Protein AF-A0A818W165-F1 (afdb_monomer_lite)

InterPro domains:
  IPR013783 Immunoglobulin-like fold [G3DSA:2.60.40.10] (2-86)
  IPR014756 Immunoglobulin E-set [SSF81296] (6-72)

Foldseek 3Di:
DDKDKDKDQAQQFDWKWKWKDFPPDPDTDDGHTWDADNVRRMTMDIDDDDFGWMWMKMWTFHQPPDDQDDQDDQDDDDDDPVDDPVVSVVVNVVSRVVSVVSRVVSVVVRVVSRVPTDIDMDTDTDHDPPRPD

Sequence (133 aa):
MAPYTFELFAPYNKKVGLRLKNANARMFGLDIPMELNQEDGYWRATLDLPDGIYHYQYKVVTKSWFEPEPEPAVPEYNNDETKTPEENEQIQKDLQNEHDKQVEEVKERNKKREEELTFTEVWYTFVDPYANI

Structure (mmCIF, N/CA/C/O backbone):
data_AF-A0A818W165-F1
#
_entry.id   AF-A0A818W165-F1
#
loop_
_atom_site.group_PDB
_atom_site.id
_atom_site.type_symbol
_atom_site.label_atom_id
_atom_site.label_alt_id
_atom_site.label_comp_id
_atom_site.label_asym_id
_atom_site.label_entity_id
_atom_site.label_seq_id
_atom_site.pdbx_PDB_ins_code
_atom_site.Cartn_x
_atom_site.Cartn_y
_atom_site.Cartn_z
_atom_site.occupancy
_atom_site.B_iso_or_equiv
_atom_site.auth_seq_id
_atom_site.auth_comp_id
_atom_site.auth_asym_id
_atom_site.auth_atom_id
_atom_site.pdbx_PDB_model_num
ATOM 1 N N . MET A 1 1 ? 17.410 6.945 -31.953 1.00 59.66 1 MET A N 1
ATOM 2 C CA . MET A 1 1 ? 16.933 6.558 -30.613 1.00 59.66 1 MET A CA 1
ATOM 3 C C . MET A 1 1 ? 15.662 5.773 -30.836 1.00 59.66 1 MET A C 1
ATOM 5 O O . MET A 1 1 ? 14.759 6.310 -31.470 1.00 59.66 1 MET A O 1
ATOM 9 N N . ALA A 1 2 ? 15.658 4.495 -30.473 1.00 68.69 2 ALA A N 1
ATOM 10 C CA . ALA A 1 2 ? 14.464 3.666 -30.541 1.00 68.69 2 ALA A CA 1
ATOM 11 C C . ALA A 1 2 ? 13.806 3.648 -29.152 1.00 68.69 2 ALA A C 1
ATOM 13 O O . ALA A 1 2 ? 14.529 3.550 -28.156 1.00 68.69 2 ALA A O 1
ATOM 14 N N . PRO A 1 3 ? 12.473 3.757 -29.065 1.00 81.56 3 PRO A N 1
ATOM 15 C CA . PRO A 1 3 ? 11.786 3.633 -27.792 1.00 81.56 3 PRO A CA 1
ATOM 16 C C . PRO A 1 3 ? 11.823 2.174 -27.326 1.00 81.56 3 PRO A C 1
ATOM 18 O O . PRO A 1 3 ? 11.460 1.263 -28.073 1.00 81.56 3 PRO A O 1
ATOM 21 N N . TYR A 1 4 ? 12.226 1.958 -26.077 1.00 84.12 4 TYR A N 1
ATOM 22 C CA . TYR A 1 4 ? 12.152 0.664 -25.406 1.00 84.12 4 TYR A CA 1
ATOM 23 C C . TYR A 1 4 ? 10.962 0.653 -24.453 1.00 84.12 4 TYR A C 1
ATOM 25 O O . TYR A 1 4 ? 10.840 1.533 -23.598 1.00 84.12 4 TYR A O 1
ATOM 33 N N . THR A 1 5 ? 10.103 -0.357 -24.579 1.00 88.81 5 THR A N 1
ATOM 34 C CA . THR A 1 5 ? 8.973 -0.570 -23.670 1.00 88.81 5 THR A CA 1
ATOM 35 C C . THR A 1 5 ? 9.300 -1.686 -22.688 1.00 88.81 5 THR A C 1
ATOM 37 O O . THR A 1 5 ? 9.613 -2.810 -23.076 1.00 88.81 5 THR A O 1
ATOM 40 N N . PHE A 1 6 ? 9.215 -1.357 -21.404 1.00 87.69 6 PHE A N 1
ATOM 41 C CA . PHE A 1 6 ? 9.347 -2.290 -20.294 1.00 87.69 6 PHE A CA 1
ATOM 42 C C . PHE A 1 6 ? 7.957 -2.680 -19.817 1.00 87.69 6 PHE A C 1
ATOM 44 O O . PHE A 1 6 ? 7.133 -1.800 -19.568 1.00 87.69 6 PHE A O 1
ATOM 51 N N . GLU A 1 7 ? 7.710 -3.980 -19.670 1.00 91.00 7 GLU A N 1
ATOM 52 C CA . GLU A 1 7 ? 6.413 -4.515 -19.263 1.00 91.00 7 GLU A CA 1
ATOM 53 C C . GLU A 1 7 ? 6.557 -5.455 -18.060 1.00 91.00 7 GLU A C 1
ATOM 55 O O . GLU A 1 7 ? 7.471 -6.283 -18.002 1.00 91.00 7 GLU A O 1
ATOM 60 N N . LEU A 1 8 ? 5.636 -5.342 -17.102 1.00 87.56 8 LEU A N 1
ATOM 61 C CA . LEU A 1 8 ? 5.539 -6.235 -15.950 1.00 87.56 8 LEU A CA 1
ATOM 62 C C . LEU A 1 8 ? 4.077 -6.600 -15.687 1.00 87.56 8 LEU A C 1
ATOM 64 O O . LEU A 1 8 ? 3.265 -5.729 -15.377 1.00 87.56 8 LEU A O 1
ATOM 68 N N . PHE A 1 9 ? 3.746 -7.890 -15.739 1.00 86.75 9 PHE A N 1
ATOM 69 C CA . PHE A 1 9 ? 2.433 -8.373 -15.314 1.00 86.75 9 PHE A CA 1
ATOM 70 C C . PHE A 1 9 ? 2.338 -8.346 -13.785 1.00 86.75 9 PHE A C 1
ATOM 72 O O . PHE A 1 9 ? 2.968 -9.150 -13.096 1.00 86.75 9 PHE A O 1
ATOM 79 N N . ALA A 1 10 ? 1.579 -7.390 -13.256 1.00 83.38 10 ALA A N 1
ATOM 80 C CA . ALA A 1 10 ? 1.425 -7.162 -11.819 1.00 83.38 10 ALA A CA 1
ATOM 81 C C . ALA A 1 10 ? 0.038 -6.544 -11.514 1.00 83.38 10 ALA A C 1
ATOM 83 O O . ALA A 1 10 ? -0.054 -5.464 -10.923 1.00 83.38 10 ALA A O 1
ATOM 84 N N . PRO A 1 11 ? -1.064 -7.203 -11.928 1.00 82.06 11 PRO A N 1
ATOM 85 C CA . PRO A 1 11 ? -2.412 -6.614 -11.953 1.00 82.06 11 PRO A CA 1
ATOM 86 C C . PRO A 1 11 ? -2.954 -6.216 -10.576 1.00 82.06 11 PRO A C 1
ATOM 88 O O . PRO A 1 11 ? -3.806 -5.340 -10.469 1.00 82.06 11 PRO A O 1
ATOM 91 N N . TYR A 1 12 ? -2.475 -6.860 -9.512 1.00 80.62 12 TYR A N 1
ATOM 92 C CA . TYR A 1 12 ? -2.979 -6.666 -8.148 1.00 80.62 12 TYR A CA 1
ATOM 93 C C . TYR A 1 12 ? -2.120 -5.700 -7.320 1.00 80.62 12 TYR A C 1
ATOM 95 O O . TYR A 1 12 ? -2.384 -5.469 -6.137 1.00 80.62 12 TYR A O 1
ATOM 103 N N . ASN A 1 13 ? -1.067 -5.147 -7.919 1.00 81.81 13 ASN A N 1
ATOM 104 C CA . ASN A 1 13 ? -0.098 -4.304 -7.235 1.00 81.81 13 ASN A CA 1
ATOM 105 C C . ASN A 1 13 ? -0.561 -2.843 -7.209 1.00 81.81 13 ASN A C 1
ATOM 107 O O . ASN A 1 13 ? -1.303 -2.392 -8.073 1.00 81.81 13 ASN A O 1
ATOM 111 N N . LYS A 1 14 ? -0.149 -2.090 -6.182 1.00 80.38 14 LYS A N 1
ATOM 112 C CA . LYS A 1 14 ? -0.577 -0.692 -6.000 1.00 80.38 14 LYS A CA 1
ATOM 113 C C . LYS A 1 14 ? 0.223 0.262 -6.884 1.00 80.38 14 LYS A C 1
ATOM 115 O O . LYS A 1 14 ? -0.329 1.237 -7.382 1.00 80.38 14 LYS A O 1
ATOM 120 N N . LYS A 1 15 ? 1.533 0.029 -6.999 1.00 83.75 15 LYS A N 1
ATOM 121 C CA . LYS A 1 15 ? 2.465 0.851 -7.782 1.00 83.75 15 LYS A CA 1
ATOM 122 C C . LYS A 1 15 ? 3.598 -0.017 -8.303 1.00 83.75 15 LYS A C 1
ATOM 124 O O . LYS A 1 15 ? 4.063 -0.906 -7.587 1.00 83.75 15 LYS A O 1
ATOM 129 N N . VAL A 1 16 ? 4.085 0.295 -9.494 1.00 85.69 16 VAL A N 1
ATOM 130 C CA . VAL A 1 16 ? 5.336 -0.251 -10.017 1.00 85.69 16 VAL A CA 1
ATOM 131 C C . VAL A 1 16 ? 6.222 0.903 -10.468 1.00 85.69 16 VAL A C 1
ATOM 133 O O . VAL A 1 16 ? 5.759 1.849 -11.100 1.00 85.69 16 VAL A O 1
ATOM 136 N N . GLY A 1 17 ? 7.494 0.839 -10.097 1.00 87.50 17 GLY A N 1
ATOM 137 C CA . GLY A 1 17 ? 8.550 1.682 -10.631 1.00 87.50 17 GLY A CA 1
ATOM 138 C C . GLY A 1 17 ? 9.575 0.851 -11.393 1.00 87.50 17 GLY A C 1
ATOM 139 O O . GLY A 1 17 ? 9.771 -0.328 -11.108 1.00 87.50 17 GLY A O 1
ATOM 140 N N . LEU A 1 18 ? 10.253 1.480 -12.336 1.00 87.75 18 LEU A N 1
ATOM 141 C CA . LEU A 1 18 ? 11.381 0.949 -13.076 1.00 87.75 18 LEU A CA 1
ATOM 142 C C . LEU A 1 18 ? 12.624 1.731 -12.662 1.00 87.75 18 LEU A C 1
ATOM 144 O O . LEU A 1 18 ? 12.677 2.949 -12.806 1.00 87.75 18 LEU A O 1
ATOM 148 N N . ARG A 1 19 ? 13.634 1.034 -12.158 1.00 85.69 19 ARG A N 1
ATOM 149 C CA . ARG A 1 19 ? 14.945 1.610 -11.877 1.00 85.69 19 ARG A CA 1
ATOM 150 C C . ARG A 1 19 ? 15.909 1.155 -12.952 1.00 85.69 19 ARG A C 1
ATOM 152 O O . ARG A 1 19 ? 16.076 -0.045 -13.146 1.00 85.69 19 ARG A O 1
ATOM 159 N N . LEU A 1 20 ? 16.564 2.098 -13.618 1.00 80.31 20 LEU A N 1
ATOM 160 C CA . LEU A 1 20 ? 17.477 1.815 -14.722 1.00 80.31 20 LEU A CA 1
ATOM 161 C C . LEU A 1 20 ? 18.920 2.179 -14.347 1.00 80.31 20 LEU A C 1
ATOM 163 O O . LEU A 1 20 ? 19.189 3.117 -13.596 1.00 80.31 20 LEU A O 1
ATOM 167 N N . LYS A 1 21 ? 19.889 1.439 -14.879 1.00 80.00 21 LYS A N 1
ATOM 168 C CA . LYS A 1 21 ? 21.317 1.727 -14.751 1.00 80.00 21 LYS A CA 1
ATOM 169 C C . LYS A 1 21 ? 22.038 1.345 -16.031 1.00 80.00 21 LYS A C 1
ATOM 171 O O . LYS A 1 21 ? 22.076 0.176 -16.382 1.00 80.00 21 LYS A O 1
ATOM 176 N N . ASN A 1 22 ? 22.684 2.304 -16.684 1.00 75.12 22 ASN A N 1
ATOM 177 C CA . ASN A 1 22 ? 23.649 1.982 -17.735 1.00 75.12 22 ASN A CA 1
ATOM 178 C C . ASN A 1 22 ? 24.838 1.220 -17.112 1.00 75.12 22 ASN A C 1
ATOM 180 O O . ASN A 1 22 ? 25.314 1.600 -16.040 1.00 75.12 22 ASN A O 1
ATOM 184 N N . ALA A 1 23 ? 25.321 0.155 -17.751 1.00 71.62 23 ALA A N 1
ATOM 185 C CA . ALA A 1 23 ? 26.412 -0.683 -17.248 1.00 71.62 23 ALA A CA 1
ATOM 186 C C . ALA A 1 23 ? 27.702 0.111 -16.961 1.00 71.62 23 ALA A C 1
ATOM 188 O O . ALA A 1 23 ? 28.433 -0.219 -16.027 1.00 71.62 23 ALA A O 1
ATOM 189 N N . ASN A 1 24 ? 27.931 1.202 -17.697 1.00 68.44 24 ASN A N 1
ATOM 190 C CA . ASN A 1 24 ? 29.071 2.101 -17.517 1.00 68.44 24 ASN A CA 1
ATOM 191 C C . ASN A 1 24 ? 28.829 3.189 -16.450 1.00 68.44 24 ASN A C 1
ATOM 193 O O . ASN A 1 24 ? 29.748 3.924 -16.090 1.00 68.44 24 ASN A O 1
ATOM 197 N N . ALA A 1 25 ? 27.604 3.316 -15.928 1.00 65.50 25 ALA A N 1
ATOM 198 C CA . ALA A 1 25 ? 27.252 4.304 -14.914 1.00 65.50 25 ALA A CA 1
ATOM 199 C C . ALA A 1 25 ? 27.543 3.798 -13.491 1.00 65.50 25 ALA A C 1
ATOM 201 O O . ALA A 1 25 ? 27.271 2.653 -13.123 1.00 65.50 25 ALA A O 1
ATOM 202 N N . ARG A 1 26 ? 28.063 4.694 -12.641 1.00 56.50 26 ARG A N 1
ATOM 203 C CA . ARG A 1 26 ? 28.470 4.374 -11.260 1.00 56.50 26 ARG A CA 1
ATOM 204 C C . ARG A 1 26 ? 27.296 4.263 -10.273 1.00 56.50 26 ARG A C 1
ATOM 206 O O . ARG A 1 26 ? 27.481 3.717 -9.191 1.00 56.50 26 ARG A O 1
ATOM 213 N N . MET A 1 27 ? 26.099 4.733 -10.637 1.00 54.25 27 MET A N 1
ATOM 214 C CA . MET A 1 27 ? 24.887 4.735 -9.800 1.00 54.25 27 MET A CA 1
ATOM 215 C C . MET A 1 27 ? 23.646 4.328 -10.609 1.00 54.25 27 MET A C 1
ATOM 217 O O . MET A 1 27 ? 23.614 4.525 -11.822 1.00 54.25 27 MET A O 1
ATOM 221 N N . PHE A 1 28 ? 22.634 3.763 -9.937 1.00 60.41 28 PHE A N 1
ATOM 222 C CA . PHE A 1 28 ? 21.298 3.602 -10.521 1.00 60.41 28 PHE A CA 1
ATOM 223 C C . PHE A 1 28 ? 20.663 4.981 -10.706 1.00 60.41 28 PHE A C 1
ATOM 225 O O . PHE A 1 28 ? 20.688 5.803 -9.789 1.00 60.41 28 PHE A O 1
ATOM 232 N N . GLY A 1 29 ? 20.151 5.241 -11.904 1.00 62.78 29 GLY A N 1
ATOM 233 C CA . GLY A 1 29 ? 19.558 6.513 -12.281 1.00 62.78 29 GLY A CA 1
ATOM 234 C C . GLY A 1 29 ? 18.044 6.388 -12.319 1.00 62.78 29 GLY A C 1
ATOM 235 O O . GLY A 1 29 ? 17.523 5.673 -13.163 1.00 62.78 29 GLY A O 1
ATOM 236 N N . LEU A 1 30 ? 17.383 7.135 -11.433 1.00 65.44 30 LEU A N 1
ATOM 237 C CA . LEU A 1 30 ? 15.952 7.455 -11.442 1.00 65.44 30 LEU A CA 1
ATOM 238 C C . LEU A 1 30 ? 14.986 6.266 -11.230 1.00 65.44 30 LEU A C 1
ATOM 240 O O . LEU A 1 30 ? 14.977 5.292 -11.976 1.00 65.44 30 LEU A O 1
ATOM 244 N N . ASP A 1 31 ? 14.128 6.379 -10.212 1.00 78.56 31 ASP A N 1
ATOM 245 C CA . ASP A 1 31 ? 12.941 5.527 -10.074 1.00 78.56 31 ASP A CA 1
ATOM 246 C C . ASP A 1 31 ? 11.849 6.105 -10.995 1.00 78.56 31 ASP A C 1
ATOM 248 O O . ASP A 1 31 ? 11.286 7.165 -10.717 1.00 78.56 31 ASP A O 1
ATOM 252 N N . ILE A 1 32 ? 11.585 5.433 -12.114 1.00 87.75 32 ILE A N 1
ATOM 253 C CA . ILE A 1 32 ? 10.629 5.854 -13.143 1.00 87.75 32 ILE A CA 1
ATOM 254 C C . ILE A 1 32 ? 9.276 5.201 -12.839 1.00 87.75 32 ILE A C 1
ATOM 256 O O . ILE A 1 32 ? 9.205 3.973 -12.806 1.00 87.75 32 ILE A O 1
ATOM 260 N N . PRO A 1 33 ? 8.194 5.958 -12.592 1.00 89.25 33 PRO A N 1
ATOM 261 C CA . PRO A 1 33 ? 6.878 5.362 -12.380 1.00 89.25 33 PRO A CA 1
ATOM 262 C C . PRO A 1 33 ? 6.392 4.666 -13.659 1.00 89.25 33 PRO A C 1
ATOM 264 O O . PRO A 1 33 ? 6.546 5.203 -14.753 1.00 89.25 33 PRO A O 1
ATOM 267 N N . MET A 1 34 ? 5.807 3.477 -13.516 1.00 91.75 34 MET A N 1
ATOM 268 C CA . MET A 1 34 ? 5.154 2.759 -14.614 1.00 91.75 34 MET A CA 1
ATOM 269 C C . MET A 1 34 ? 3.640 2.984 -14.572 1.00 91.75 34 MET A C 1
ATOM 271 O O . MET A 1 34 ? 3.069 3.216 -13.504 1.00 91.75 34 MET A O 1
ATOM 275 N N . GLU A 1 35 ? 2.984 2.862 -15.722 1.00 92.62 35 GLU A N 1
ATOM 276 C CA . GLU A 1 35 ? 1.533 3.004 -15.862 1.00 92.62 35 GLU A CA 1
ATOM 277 C C . GLU A 1 35 ? 0.864 1.630 -15.955 1.00 92.62 35 GLU A C 1
ATOM 279 O O . GLU A 1 35 ? 1.271 0.794 -16.760 1.00 92.62 35 GLU A O 1
ATOM 284 N N . LEU A 1 36 ? -0.158 1.383 -15.131 1.00 90.19 36 LEU A N 1
ATOM 285 C CA . LEU A 1 36 ? -0.960 0.161 -15.199 1.00 90.19 36 LEU A CA 1
ATOM 286 C C . LEU A 1 36 ? -1.989 0.270 -16.324 1.00 90.19 36 LEU A C 1
ATOM 288 O O . LEU A 1 36 ? -2.865 1.135 -16.281 1.00 90.19 36 LEU A O 1
ATOM 292 N N . ASN A 1 37 ? -1.954 -0.671 -17.261 1.00 90.25 37 ASN A N 1
ATOM 293 C CA . ASN A 1 37 ? -3.084 -0.934 -18.135 1.00 90.25 37 ASN A CA 1
ATOM 294 C C . ASN A 1 37 ? -4.079 -1.861 -17.411 1.00 90.25 37 ASN A C 1
ATOM 296 O O . ASN A 1 37 ? -3.760 -2.993 -17.047 1.00 90.25 37 ASN A O 1
ATOM 300 N N . GLN A 1 38 ? -5.291 -1.354 -17.170 1.00 84.81 38 GLN A N 1
ATOM 301 C CA . GLN A 1 38 ? -6.334 -2.074 -16.434 1.00 84.81 38 GLN A CA 1
ATOM 302 C C . GLN A 1 38 ? -6.968 -3.221 -17.233 1.00 84.81 38 GLN A C 1
ATOM 304 O O . GLN A 1 38 ? -7.545 -4.118 -16.624 1.00 84.81 38 GLN A O 1
ATOM 309 N N . GLU A 1 39 ? -6.870 -3.210 -18.565 1.00 87.94 39 GLU A N 1
ATOM 310 C CA . GLU A 1 39 ? -7.500 -4.223 -19.421 1.00 87.94 39 GLU A CA 1
ATOM 311 C C . GLU A 1 39 ? -6.716 -5.540 -19.445 1.00 87.94 39 GLU A C 1
ATOM 313 O O . GLU A 1 39 ? -7.314 -6.614 -19.487 1.00 87.94 39 GLU A O 1
ATOM 318 N N . ASP A 1 40 ? -5.383 -5.470 -19.387 1.00 90.38 40 ASP A N 1
ATOM 319 C CA . ASP A 1 40 ? -4.493 -6.635 -19.478 1.00 90.38 40 ASP A CA 1
ATOM 320 C C . ASP A 1 40 ? -3.664 -6.892 -18.209 1.00 90.38 40 ASP A C 1
ATOM 322 O O . ASP A 1 40 ? -3.043 -7.948 -18.086 1.00 90.38 40 ASP A O 1
ATOM 326 N N . GLY A 1 41 ? -3.661 -5.965 -17.245 1.00 86.50 41 GLY A N 1
ATOM 327 C CA . GLY A 1 41 ? -2.943 -6.119 -15.981 1.00 86.50 41 GLY A CA 1
ATOM 328 C C . GLY A 1 41 ? -1.437 -5.853 -16.055 1.00 86.50 41 GLY A C 1
ATOM 329 O O . GLY A 1 41 ? -0.715 -6.152 -15.094 1.00 86.50 41 GLY A O 1
ATOM 330 N N . TYR A 1 42 ? -0.946 -5.313 -17.173 1.00 91.44 42 TYR A N 1
ATOM 331 C CA . TYR A 1 42 ? 0.467 -5.001 -17.364 1.00 91.44 42 TYR A CA 1
ATOM 332 C C . TYR A 1 42 ? 0.789 -3.566 -16.959 1.00 91.44 42 TYR A C 1
ATOM 334 O O . TYR A 1 42 ? 0.137 -2.608 -17.370 1.00 91.44 42 TYR A O 1
ATOM 342 N N . TRP A 1 43 ? 1.870 -3.416 -16.201 1.00 91.44 43 TRP A N 1
ATOM 343 C CA . TRP A 1 43 ? 2.530 -2.138 -15.981 1.00 91.44 43 TRP A CA 1
ATOM 344 C C . TRP A 1 43 ? 3.503 -1.884 -17.119 1.00 91.44 43 TRP A C 1
ATOM 346 O O . TRP A 1 43 ? 4.312 -2.762 -17.423 1.00 91.44 43 TRP A O 1
ATOM 356 N N . ARG A 1 44 ? 3.452 -0.694 -17.724 1.00 93.31 44 ARG A N 1
ATOM 357 C CA . ARG A 1 44 ? 4.298 -0.313 -18.858 1.00 93.31 44 ARG A CA 1
ATOM 358 C C . ARG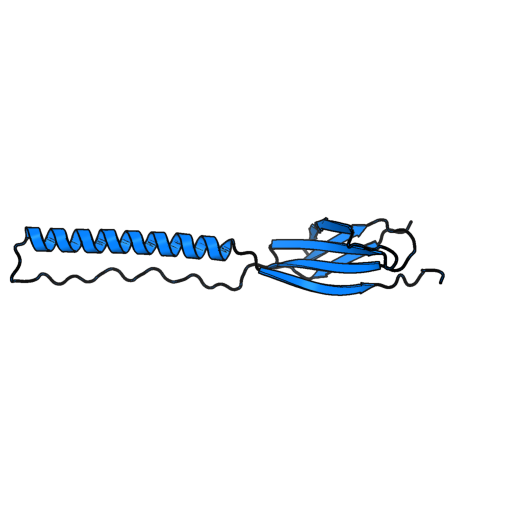 A 1 44 ? 5.038 0.998 -18.612 1.00 93.31 44 ARG A C 1
ATOM 360 O O . ARG A 1 44 ? 4.508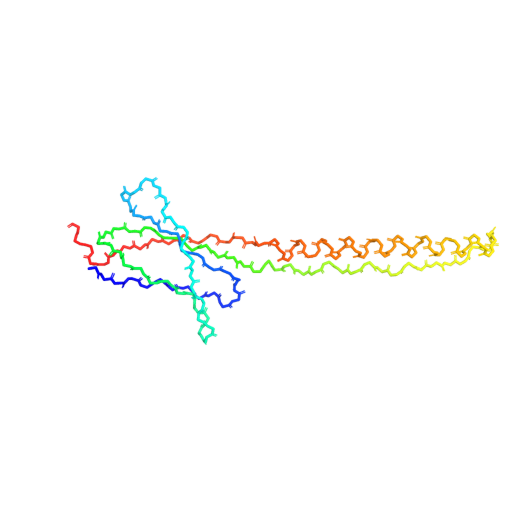 1.915 -17.991 1.00 93.31 44 ARG A O 1
ATOM 367 N N . ALA A 1 45 ? 6.263 1.086 -19.118 1.00 90.81 45 ALA A N 1
ATOM 368 C CA . ALA A 1 45 ? 6.997 2.340 -19.257 1.00 90.81 45 ALA A CA 1
ATOM 369 C C . ALA A 1 45 ? 7.772 2.329 -20.574 1.00 90.81 45 ALA A C 1
ATOM 371 O O . ALA A 1 45 ? 8.486 1.369 -20.863 1.00 90.81 45 ALA A O 1
ATOM 372 N N . THR A 1 46 ? 7.638 3.402 -21.350 1.00 90.19 46 THR A N 1
ATOM 373 C CA . THR A 1 46 ? 8.348 3.579 -22.620 1.00 90.19 46 THR A CA 1
ATOM 374 C C . THR A 1 46 ? 9.406 4.657 -22.453 1.00 90.19 46 THR A C 1
ATOM 376 O O . THR A 1 46 ? 9.102 5.759 -22.000 1.00 90.19 46 THR A O 1
ATOM 379 N N . LEU A 1 47 ? 10.651 4.327 -22.791 1.00 86.25 47 LEU A N 1
ATOM 380 C CA . LEU A 1 47 ? 11.806 5.201 -22.616 1.00 86.25 47 LEU A CA 1
ATOM 381 C C . LEU A 1 47 ? 12.638 5.254 -23.891 1.00 86.25 47 LEU A C 1
ATOM 383 O O . LEU A 1 47 ? 12.955 4.219 -24.476 1.00 86.25 47 LEU A O 1
ATOM 387 N N . ASP A 1 48 ? 13.062 6.456 -24.264 1.00 84.50 48 ASP A N 1
ATOM 388 C CA . ASP A 1 48 ? 14.059 6.656 -25.310 1.00 84.50 48 ASP A CA 1
ATOM 389 C C . ASP A 1 48 ? 15.454 6.479 -24.709 1.00 84.50 48 ASP A C 1
ATOM 391 O O . ASP A 1 48 ? 15.997 7.378 -24.059 1.00 84.50 48 ASP A O 1
ATOM 395 N N . LEU A 1 49 ? 16.029 5.290 -24.894 1.00 79.38 49 LEU A N 1
ATOM 396 C CA . LEU A 1 49 ? 17.370 4.974 -24.411 1.00 79.38 49 LEU A CA 1
ATOM 397 C C . LEU A 1 49 ? 18.386 5.082 -25.557 1.00 79.38 49 LEU A C 1
ATOM 399 O O . LEU A 1 49 ? 18.118 4.613 -26.665 1.00 79.38 49 LEU A O 1
ATOM 403 N N . PRO A 1 50 ? 19.553 5.704 -25.316 1.00 78.44 50 PRO A N 1
ATOM 404 C CA . PRO A 1 50 ? 20.702 5.566 -26.200 1.00 78.44 50 PRO A CA 1
ATOM 405 C C . PRO A 1 50 ? 21.170 4.112 -26.287 1.00 78.44 50 PRO A C 1
ATOM 407 O O . PRO A 1 50 ? 20.958 3.335 -25.359 1.00 78.44 50 PRO A O 1
ATOM 410 N N . ASP A 1 51 ? 21.874 3.780 -27.363 1.00 76.38 51 ASP A N 1
ATOM 411 C CA . ASP A 1 51 ? 22.466 2.458 -27.546 1.00 76.38 51 ASP A CA 1
ATOM 412 C C . ASP A 1 51 ? 23.466 2.160 -26.413 1.00 76.38 51 ASP A C 1
ATOM 414 O O . ASP A 1 51 ? 24.310 2.991 -26.052 1.00 76.38 51 ASP A O 1
ATOM 418 N N . GLY A 1 52 ? 23.371 0.966 -25.831 1.00 77.25 52 GLY A N 1
ATOM 419 C CA . GLY A 1 52 ? 24.248 0.544 -24.744 1.00 77.25 52 GLY A CA 1
ATOM 420 C C . GLY A 1 52 ? 23.688 -0.614 -23.924 1.00 77.25 52 GLY A C 1
ATOM 421 O O . GLY A 1 52 ? 22.607 -1.134 -24.183 1.00 77.25 52 GLY A O 1
ATOM 422 N N . ILE A 1 53 ? 24.436 -1.022 -22.899 1.00 79.56 53 ILE A N 1
ATOM 423 C CA . ILE A 1 53 ? 24.022 -2.090 -21.980 1.00 79.56 53 ILE A CA 1
ATOM 424 C C . ILE A 1 53 ? 23.378 -1.458 -20.746 1.00 79.56 53 ILE A C 1
ATOM 426 O O . ILE A 1 53 ? 23.974 -0.583 -20.111 1.00 79.56 53 ILE A O 1
ATOM 430 N N . TYR A 1 54 ? 22.181 -1.922 -20.379 1.00 79.06 54 TYR A N 1
ATOM 431 C CA . TYR A 1 54 ? 21.409 -1.378 -19.264 1.00 79.06 54 TYR A CA 1
ATOM 432 C C . TYR A 1 54 ? 20.923 -2.482 -18.319 1.00 79.06 54 TYR A C 1
ATOM 434 O O . TYR A 1 54 ? 20.232 -3.419 -18.699 1.00 79.06 54 TYR A O 1
ATOM 442 N N . HIS A 1 55 ? 21.228 -2.341 -17.036 1.00 78.69 55 HIS A N 1
ATOM 443 C CA . HIS A 1 55 ? 20.604 -3.116 -15.971 1.00 78.69 55 HIS A CA 1
ATOM 444 C C . HIS A 1 55 ? 19.319 -2.428 -15.530 1.00 78.69 55 HIS A C 1
ATOM 446 O O . HIS A 1 55 ? 19.282 -1.201 -15.423 1.00 78.69 55 HIS A O 1
ATOM 452 N N . TYR A 1 56 ? 18.284 -3.204 -15.228 1.00 81.69 56 TYR A N 1
ATOM 453 C CA . TYR A 1 56 ? 17.030 -2.649 -14.743 1.00 81.69 56 TYR A CA 1
ATOM 454 C C . TYR A 1 56 ? 16.451 -3.475 -13.598 1.00 81.69 56 TYR A C 1
ATOM 456 O O . TYR A 1 56 ? 16.744 -4.655 -13.420 1.00 81.69 56 TYR A O 1
ATOM 464 N N . GLN A 1 57 ? 15.646 -2.825 -12.774 1.00 83.06 57 GLN A N 1
ATOM 465 C CA . GLN A 1 57 ? 15.027 -3.435 -11.612 1.00 83.06 57 GLN A CA 1
ATOM 466 C C . GLN A 1 57 ? 13.596 -2.930 -11.504 1.00 83.06 57 GLN A C 1
ATOM 468 O O . GLN A 1 57 ? 13.356 -1.723 -11.594 1.00 83.06 57 GLN A O 1
ATOM 473 N N . TYR A 1 58 ? 12.652 -3.841 -11.279 1.00 85.00 58 TYR A N 1
ATOM 474 C CA . TYR A 1 58 ? 11.287 -3.444 -10.964 1.00 85.00 58 TYR A CA 1
ATOM 475 C C . TYR A 1 58 ? 11.135 -3.235 -9.466 1.00 85.00 58 TYR A C 1
ATOM 477 O O . TYR A 1 58 ? 11.507 -4.071 -8.639 1.00 85.00 58 TYR A O 1
ATOM 485 N N . LYS A 1 59 ? 10.545 -2.092 -9.149 1.00 83.56 59 LYS A N 1
ATOM 486 C CA . LYS A 1 59 ? 10.152 -1.656 -7.829 1.00 83.56 59 LYS A CA 1
ATOM 487 C C . LYS A 1 59 ? 8.645 -1.870 -7.696 1.00 83.56 59 LYS A C 1
ATOM 489 O O . LYS A 1 59 ? 7.871 -0.976 -8.013 1.00 83.56 59 LYS A O 1
ATOM 494 N N . VAL A 1 60 ? 8.228 -3.028 -7.186 1.00 81.44 60 VAL A N 1
ATOM 495 C CA . VAL A 1 60 ? 6.808 -3.347 -7.001 1.00 81.44 60 VAL A CA 1
ATOM 496 C C . VAL A 1 60 ? 6.358 -3.057 -5.572 1.00 81.44 60 VAL A C 1
ATOM 498 O O . VAL A 1 60 ? 6.903 -3.578 -4.601 1.00 81.44 60 VAL A O 1
ATOM 501 N N . VAL A 1 61 ? 5.318 -2.239 -5.457 1.00 77.50 61 VAL A N 1
ATOM 502 C CA . VAL A 1 61 ? 4.586 -1.985 -4.222 1.00 77.50 61 VAL A CA 1
ATOM 503 C C . VAL A 1 61 ? 3.380 -2.913 -4.195 1.00 77.50 61 VAL A C 1
ATOM 505 O O . VAL A 1 61 ? 2.396 -2.703 -4.915 1.00 77.50 61 VAL A O 1
ATOM 508 N N . THR A 1 62 ? 3.457 -3.965 -3.386 1.00 70.31 62 THR A N 1
ATOM 509 C CA . THR A 1 62 ? 2.353 -4.919 -3.236 1.00 70.31 62 THR A CA 1
ATOM 510 C C . THR A 1 62 ? 1.444 -4.498 -2.079 1.00 70.31 62 THR A C 1
ATOM 512 O O . THR A 1 62 ? 1.870 -3.780 -1.170 1.00 70.31 62 THR A O 1
ATOM 515 N N . LYS A 1 63 ? 0.166 -4.897 -2.115 1.00 62.56 63 LYS A N 1
ATOM 516 C CA . LYS A 1 63 ? -0.623 -4.927 -0.879 1.00 62.56 63 LYS A CA 1
ATOM 517 C C . LYS A 1 63 ? -0.035 -6.052 -0.034 1.00 62.56 63 LYS A C 1
ATOM 519 O O . LYS A 1 63 ? 0.062 -7.173 -0.527 1.00 62.56 63 LYS A O 1
ATOM 524 N N . SER A 1 64 ? 0.383 -5.740 1.192 1.00 58.84 64 SER A N 1
ATOM 525 C CA . SER A 1 64 ? 0.765 -6.769 2.157 1.00 58.84 64 SER A CA 1
ATOM 526 C C . SER A 1 64 ? -0.359 -7.807 2.232 1.00 58.84 64 SER A C 1
ATOM 528 O O . SER A 1 64 ? -1.532 -7.434 2.213 1.00 58.84 64 SER A O 1
ATOM 530 N N . TRP A 1 65 ? -0.022 -9.095 2.307 1.00 57.50 65 TRP A N 1
ATOM 531 C CA . TRP A 1 65 ? -0.984 -10.202 2.430 1.00 57.50 65 TRP A CA 1
ATOM 532 C C . TRP A 1 65 ? -1.685 -10.230 3.802 1.00 57.50 65 TRP A C 1
ATOM 534 O O . TRP A 1 65 ? -2.213 -11.255 4.213 1.00 57.50 65 TRP A O 1
ATOM 544 N N . PHE A 1 66 ? -1.653 -9.116 4.530 1.00 63.28 66 PHE A N 1
ATOM 545 C CA . PHE A 1 66 ? -2.089 -9.018 5.905 1.00 63.28 66 PHE A CA 1
ATOM 546 C C . PHE A 1 66 ? -3.598 -9.251 6.014 1.00 63.28 66 PHE A C 1
ATOM 548 O O . PHE A 1 66 ? -4.402 -8.525 5.432 1.00 63.28 66 PHE A O 1
ATOM 555 N N . GLU A 1 67 ? -3.956 -10.274 6.779 1.00 71.12 67 GLU A N 1
ATOM 556 C CA . GLU A 1 67 ? -5.312 -10.488 7.257 1.00 71.12 67 GLU A CA 1
ATOM 557 C C . GLU A 1 67 ? -5.522 -9.605 8.497 1.00 71.12 67 GLU A C 1
ATOM 559 O O . GLU A 1 67 ? -4.674 -9.638 9.396 1.00 71.12 67 GLU A O 1
ATOM 564 N N . PRO A 1 68 ? -6.583 -8.777 8.543 1.00 79.88 68 PRO A N 1
ATOM 565 C CA . PRO A 1 68 ? -6.800 -7.854 9.648 1.00 79.88 68 PRO A CA 1
ATOM 566 C C . PRO A 1 68 ? -6.890 -8.601 10.977 1.00 79.88 68 PRO A C 1
ATOM 568 O O . PRO A 1 68 ? -7.529 -9.647 11.081 1.00 79.88 68 PRO A O 1
ATOM 571 N N . GLU A 1 69 ? -6.257 -8.042 12.007 1.00 86.81 69 GLU A N 1
ATOM 572 C CA . GLU A 1 69 ? -6.426 -8.526 13.372 1.00 86.81 69 GLU A CA 1
ATOM 573 C C . GLU A 1 69 ? -7.910 -8.374 13.753 1.00 86.81 69 GLU A C 1
ATOM 575 O O . GLU A 1 69 ? -8.475 -7.299 13.519 1.00 86.81 69 GLU A O 1
ATOM 580 N N . PRO A 1 70 ? -8.561 -9.426 14.280 1.00 90.94 70 PRO A N 1
ATOM 581 C CA . PRO A 1 70 ? -9.974 -9.368 14.626 1.00 90.94 70 PRO A CA 1
ATOM 582 C C . PRO A 1 70 ? -10.215 -8.393 15.781 1.00 90.94 70 PRO A C 1
ATOM 584 O O . PRO A 1 70 ? -9.350 -8.192 16.635 1.00 90.94 70 PRO A O 1
ATOM 587 N N . GLU A 1 71 ? -11.412 -7.810 15.825 1.00 92.00 71 GLU A N 1
ATOM 588 C CA . GLU A 1 71 ? -11.818 -6.972 16.952 1.00 92.00 71 GLU A CA 1
ATOM 589 C C . GLU A 1 71 ? -11.856 -7.797 18.255 1.00 92.00 71 GLU A C 1
ATOM 591 O O . GLU A 1 71 ? -12.240 -8.974 18.232 1.00 92.00 71 GLU A O 1
ATOM 596 N N . PRO A 1 72 ? -11.456 -7.212 19.399 1.00 92.94 72 PRO A N 1
ATOM 597 C CA . PRO A 1 72 ? -11.539 -7.883 20.689 1.00 92.94 72 PRO A CA 1
ATOM 598 C C . PRO A 1 72 ? -12.995 -8.230 21.024 1.00 92.94 72 PRO A C 1
ATOM 600 O O . PRO A 1 72 ? -13.924 -7.484 20.707 1.00 92.94 72 PRO A O 1
ATOM 603 N N . ALA A 1 73 ? -13.205 -9.366 21.689 1.00 93.25 73 ALA A N 1
ATOM 604 C CA . ALA A 1 73 ? -14.533 -9.781 22.126 1.00 93.25 73 ALA A CA 1
ATOM 605 C C . ALA A 1 73 ? -15.103 -8.810 23.172 1.00 93.25 73 ALA A C 1
ATOM 607 O O . ALA A 1 73 ? -14.363 -8.290 24.009 1.00 93.25 73 ALA A O 1
ATOM 608 N N . VAL A 1 74 ? -16.420 -8.598 23.134 1.00 92.19 74 VAL A N 1
ATOM 609 C CA . VAL A 1 74 ? -17.130 -7.777 24.125 1.00 92.19 74 VAL A CA 1
ATOM 610 C C . VAL A 1 74 ? -16.959 -8.411 25.513 1.00 92.19 74 VAL A C 1
ATOM 612 O O . VAL A 1 74 ? -17.150 -9.624 25.640 1.00 92.19 74 VAL A O 1
ATOM 615 N N . PRO A 1 75 ? -16.588 -7.640 26.550 1.00 89.31 75 PRO A N 1
ATOM 616 C CA . PRO A 1 75 ? -16.383 -8.181 27.885 1.00 89.31 75 PRO A CA 1
ATOM 617 C C . PRO A 1 75 ? -17.704 -8.681 28.474 1.00 89.31 75 PRO A C 1
ATOM 619 O O . PRO A 1 75 ? -18.678 -7.939 28.590 1.00 89.31 75 PRO A O 1
ATOM 622 N N . GLU A 1 76 ? -17.726 -9.941 28.898 1.00 87.62 76 GLU A N 1
ATOM 623 C CA . GLU A 1 76 ? -18.817 -10.472 29.708 1.00 87.62 76 GLU A CA 1
ATOM 624 C C . GLU A 1 76 ? -18.586 -10.092 31.173 1.00 87.62 76 GLU A C 1
ATOM 626 O O . GLU A 1 76 ? -17.558 -10.434 31.763 1.00 87.62 76 GLU A O 1
ATOM 631 N N . TYR A 1 77 ? -19.548 -9.388 31.773 1.00 83.94 77 TYR A N 1
ATOM 632 C CA . TYR A 1 77 ? -19.524 -9.068 33.196 1.00 83.94 77 TYR A CA 1
ATOM 633 C C . TYR A 1 77 ? -20.685 -9.739 33.921 1.00 83.94 77 TYR A C 1
ATOM 635 O O . TYR A 1 77 ? -21.852 -9.510 33.606 1.00 83.94 77 TYR A O 1
ATOM 643 N N . ASN A 1 78 ? -20.349 -10.524 34.941 1.00 88.44 78 ASN A N 1
ATOM 644 C CA . ASN A 1 78 ? -21.317 -11.065 35.882 1.00 88.44 78 ASN A CA 1
ATOM 645 C C . ASN A 1 78 ? -21.348 -10.166 37.115 1.00 88.44 78 ASN A C 1
ATOM 647 O O . ASN A 1 78 ? -20.303 -9.909 37.715 1.00 88.44 78 ASN A O 1
ATOM 651 N N . ASN A 1 79 ? -22.542 -9.705 37.491 1.00 85.12 79 ASN A N 1
ATOM 652 C CA . ASN A 1 79 ? -22.711 -8.893 38.689 1.00 85.12 79 ASN A CA 1
ATOM 653 C C . ASN A 1 79 ? -22.195 -9.643 39.916 1.00 85.12 79 ASN A C 1
ATOM 655 O O . ASN A 1 79 ? -22.565 -10.790 40.162 1.00 85.12 79 ASN A O 1
ATOM 659 N N . ASP A 1 80 ? -21.356 -8.966 40.689 1.00 87.00 80 ASP A N 1
ATOM 660 C CA . ASP A 1 80 ? -20.854 -9.482 41.950 1.00 87.00 80 ASP A CA 1
ATOM 661 C C . ASP A 1 80 ? -21.882 -9.166 43.041 1.00 87.00 80 ASP A C 1
ATOM 663 O O . ASP A 1 80 ? -22.163 -7.995 43.313 1.00 87.00 80 ASP A O 1
ATOM 667 N N . GLU A 1 81 ? -22.456 -10.205 43.653 1.00 87.25 81 GLU A N 1
ATOM 668 C CA . GLU A 1 81 ? -23.447 -10.075 44.731 1.00 87.25 81 GLU A CA 1
ATOM 669 C C . GLU A 1 81 ? -22.878 -9.382 45.981 1.00 87.25 81 GLU A C 1
ATOM 671 O O . GLU A 1 81 ? -23.637 -8.913 46.827 1.00 87.25 81 GLU A O 1
ATOM 676 N N . THR A 1 82 ? -21.549 -9.290 46.105 1.00 88.50 82 THR A N 1
ATOM 677 C CA . THR A 1 82 ? -20.881 -8.589 47.211 1.00 88.50 82 THR A CA 1
ATOM 678 C C . THR A 1 82 ? -20.717 -7.087 46.974 1.00 88.50 82 THR A C 1
ATOM 680 O O . THR A 1 82 ? -20.380 -6.362 47.912 1.00 88.50 82 THR A O 1
ATOM 683 N N . LYS A 1 83 ? -20.978 -6.606 45.751 1.00 88.31 83 LYS A N 1
ATOM 684 C CA . LYS A 1 83 ? -20.869 -5.195 45.366 1.00 88.31 83 LYS A CA 1
ATOM 685 C C . LYS A 1 83 ? -22.231 -4.529 45.309 1.00 88.31 83 LYS A C 1
ATOM 687 O O . LYS A 1 83 ? -23.250 -5.151 45.005 1.00 88.31 83 LYS A O 1
ATOM 692 N N . THR A 1 84 ? -22.250 -3.227 45.562 1.00 91.38 84 THR A N 1
ATOM 693 C CA . THR A 1 84 ? -23.460 -2.430 45.361 1.00 91.38 84 THR A CA 1
ATOM 694 C C . THR A 1 84 ? -23.849 -2.391 43.873 1.00 91.38 84 THR A C 1
ATOM 696 O O . THR A 1 84 ? -23.001 -2.586 42.995 1.00 91.38 84 THR A O 1
ATOM 699 N N . PRO A 1 85 ? -25.129 -2.129 43.547 1.00 91.38 85 PRO A N 1
ATOM 700 C CA . PRO A 1 85 ? -25.557 -1.958 42.159 1.00 91.38 85 PRO A CA 1
ATOM 701 C C . PRO A 1 85 ? -24.766 -0.875 41.413 1.00 91.38 85 PRO A C 1
ATOM 703 O O . PRO A 1 85 ? -24.400 -1.082 40.261 1.00 91.38 85 PRO A O 1
ATOM 706 N N . GLU A 1 86 ? -24.449 0.233 42.088 1.00 92.56 86 GLU A N 1
ATOM 707 C CA . GLU A 1 86 ? -23.681 1.350 41.522 1.00 92.56 86 GLU A CA 1
ATOM 708 C C . GLU A 1 86 ? -22.238 0.943 41.192 1.00 92.56 86 GLU A C 1
ATOM 710 O O . GLU A 1 86 ? -21.727 1.266 40.122 1.00 92.56 86 GLU A O 1
ATOM 715 N N . GLU A 1 87 ? -21.585 0.176 42.070 1.00 92.19 87 GLU A N 1
ATOM 716 C CA . GLU A 1 87 ? -20.241 -0.351 41.810 1.00 92.19 87 GLU A CA 1
ATOM 717 C C . GLU A 1 87 ? -20.237 -1.345 40.645 1.00 92.19 87 GLU A C 1
ATOM 719 O O . GLU A 1 87 ? -19.334 -1.312 39.811 1.00 92.19 87 GLU A O 1
ATOM 724 N N . ASN A 1 88 ? -21.250 -2.213 40.553 1.00 90.44 88 ASN A N 1
ATOM 725 C CA . ASN A 1 88 ? -21.395 -3.139 39.431 1.00 90.44 88 ASN A CA 1
ATOM 726 C C . ASN A 1 88 ? -21.603 -2.396 38.100 1.00 90.44 88 ASN A C 1
ATOM 728 O O . ASN A 1 88 ? -20.964 -2.746 37.111 1.00 90.44 88 ASN A O 1
ATOM 732 N N . GLU A 1 89 ? -22.435 -1.353 38.073 1.00 92.25 89 GLU A N 1
ATOM 733 C CA . GLU A 1 89 ? -22.640 -0.512 36.886 1.00 92.25 89 GLU A CA 1
ATOM 734 C C . GLU A 1 89 ? -21.354 0.222 36.480 1.00 92.25 89 GLU A C 1
ATOM 736 O O . GLU A 1 89 ? -20.988 0.245 35.302 1.00 92.25 89 GLU A O 1
ATOM 741 N N . GLN A 1 90 ? -20.622 0.767 37.455 1.00 93.81 90 GLN A N 1
ATOM 742 C CA . GLN A 1 90 ? -19.355 1.446 37.198 1.00 93.81 90 GLN A CA 1
ATOM 743 C C . GLN A 1 90 ? -18.317 0.491 36.593 1.00 93.81 90 GLN A C 1
ATOM 745 O O . GLN A 1 90 ? -17.660 0.840 35.615 1.00 93.81 90 GLN A O 1
ATOM 750 N N . ILE A 1 91 ? -18.220 -0.739 37.105 1.00 91.75 91 ILE A N 1
ATOM 751 C CA . ILE A 1 91 ? -17.305 -1.751 36.562 1.00 91.75 91 ILE A CA 1
ATOM 752 C C . ILE A 1 91 ? -17.690 -2.144 35.134 1.00 91.75 91 ILE A C 1
ATOM 754 O O . ILE A 1 91 ? -16.811 -2.246 34.281 1.00 91.75 91 ILE A O 1
ATOM 758 N N . GLN A 1 92 ? -18.981 -2.335 34.847 1.00 90.62 92 GLN A N 1
ATOM 759 C CA . GLN A 1 92 ? -19.445 -2.614 33.483 1.00 90.62 92 GLN A CA 1
ATOM 760 C C . GLN A 1 92 ? -19.043 -1.494 32.520 1.00 90.62 92 GLN A C 1
ATOM 762 O O . GLN A 1 92 ? -18.540 -1.757 31.428 1.00 90.62 92 GLN A O 1
ATOM 767 N N . LYS A 1 93 ? -19.215 -0.240 32.944 1.00 93.81 93 LYS A N 1
ATOM 768 C CA . LYS A 1 93 ? -18.848 0.930 32.148 1.00 93.81 93 LYS A CA 1
ATOM 769 C C . LYS A 1 93 ? -17.341 1.020 31.914 1.00 93.81 93 LYS A C 1
ATOM 771 O O . LYS A 1 93 ? -16.921 1.307 30.797 1.00 93.81 93 LYS A O 1
ATOM 776 N N . ASP A 1 94 ? -16.532 0.763 32.936 1.00 94.56 94 ASP A N 1
ATOM 777 C CA . ASP A 1 94 ? -15.072 0.798 32.819 1.00 94.56 94 ASP A CA 1
ATOM 778 C C . ASP A 1 94 ? -14.551 -0.315 31.902 1.00 94.56 94 ASP A C 1
ATOM 780 O O . ASP A 1 94 ? -13.678 -0.065 31.070 1.00 94.56 94 ASP A O 1
ATOM 784 N N . LEU A 1 95 ? -15.139 -1.513 31.982 1.00 93.81 95 LEU A N 1
ATOM 785 C CA . LEU A 1 95 ? -14.842 -2.615 31.066 1.00 93.81 95 LEU A CA 1
ATOM 786 C C . LEU A 1 95 ? -15.212 -2.274 29.621 1.00 93.81 95 LEU A C 1
ATOM 788 O O . LEU A 1 95 ? -14.424 -2.550 28.718 1.00 93.81 95 LEU A O 1
ATOM 792 N N . GLN A 1 96 ? -16.371 -1.648 29.399 1.00 92.06 96 GLN A N 1
ATOM 793 C CA . GLN A 1 96 ? -16.779 -1.225 28.060 1.00 92.06 96 GLN A CA 1
ATOM 794 C C . GLN A 1 96 ? -15.845 -0.145 27.500 1.00 92.06 96 GLN A C 1
ATOM 796 O O . GLN A 1 96 ? -15.414 -0.247 26.358 1.00 92.06 96 GLN A O 1
ATOM 801 N N . ASN A 1 97 ? -15.467 0.848 28.309 1.00 95.31 97 ASN A N 1
ATOM 802 C CA . ASN A 1 97 ? -14.539 1.897 27.881 1.00 95.31 97 ASN A CA 1
ATOM 803 C C . ASN A 1 97 ? -13.162 1.327 27.496 1.00 95.31 97 ASN A C 1
ATOM 805 O O . ASN A 1 97 ? -12.550 1.776 26.527 1.00 95.31 97 ASN A O 1
ATOM 809 N N . GLU A 1 98 ? -12.657 0.352 28.257 1.00 95.25 98 GLU A N 1
ATOM 810 C CA . GLU A 1 98 ? -11.384 -0.305 27.948 1.00 95.25 98 GLU A CA 1
ATOM 811 C C . GLU A 1 98 ? -11.494 -1.183 26.692 1.00 95.25 98 GLU A C 1
ATOM 813 O O . GLU A 1 98 ? -10.576 -1.192 25.872 1.00 95.25 98 GLU A O 1
ATOM 818 N N . HIS A 1 99 ? -12.623 -1.871 26.493 1.00 95.00 99 HIS A N 1
ATOM 819 C CA . HIS A 1 99 ? -12.905 -2.611 25.259 1.00 95.00 99 HIS A CA 1
ATOM 820 C C . HIS A 1 99 ? -12.916 -1.686 24.038 1.00 95.00 99 HIS A C 1
ATOM 822 O O . HIS A 1 99 ? -12.179 -1.939 23.085 1.00 95.00 99 HIS A O 1
ATOM 828 N N . ASP A 1 100 ? -13.652 -0.576 24.100 1.00 95.38 100 ASP A N 1
ATOM 829 C CA . ASP A 1 100 ? -13.729 0.406 23.014 1.00 95.38 100 ASP A CA 1
ATOM 830 C C . ASP A 1 100 ? -12.338 0.961 22.667 1.00 95.38 100 ASP A C 1
ATOM 832 O O . ASP A 1 100 ? -11.974 1.098 21.496 1.00 95.38 100 ASP A O 1
ATOM 836 N N . LYS A 1 101 ? -11.509 1.218 23.684 1.00 96.44 101 LYS A N 1
ATOM 837 C CA . LYS A 1 101 ? -10.119 1.640 23.491 1.00 96.44 101 LYS A CA 1
ATOM 838 C C . LYS A 1 101 ? -9.289 0.570 22.772 1.00 96.44 101 LYS A C 1
ATOM 840 O O . LYS A 1 101 ? -8.555 0.902 21.843 1.00 96.44 101 LYS A O 1
ATOM 845 N N . GLN A 1 102 ? -9.411 -0.701 23.158 1.00 94.94 102 GLN A N 1
ATOM 846 C CA . GLN A 1 102 ? -8.709 -1.803 22.490 1.00 94.94 102 GLN A CA 1
ATOM 847 C C . GLN A 1 102 ? -9.163 -1.977 21.035 1.00 94.94 102 GLN A C 1
ATOM 849 O O . GLN A 1 102 ? -8.328 -2.230 20.165 1.00 94.94 102 GLN A O 1
ATOM 854 N N . VAL A 1 103 ? -10.460 -1.806 20.753 1.00 95.75 103 VAL A N 1
ATOM 855 C CA . VAL A 1 103 ? -11.005 -1.823 19.386 1.00 95.75 103 VAL A CA 1
ATOM 856 C C . VAL A 1 103 ? -10.343 -0.741 18.532 1.00 95.75 103 VAL A C 1
ATOM 858 O O . VAL A 1 103 ? -9.864 -1.032 17.436 1.00 95.75 103 VAL A O 1
ATOM 861 N N . GLU A 1 104 ? -10.269 0.495 19.026 1.00 95.81 104 GLU A N 1
ATOM 862 C CA . GLU A 1 104 ? -9.640 1.595 18.286 1.00 95.81 104 GLU A CA 1
ATOM 863 C C . GLU A 1 104 ? -8.132 1.376 18.084 1.00 95.81 104 GLU A C 1
ATOM 865 O O . GLU A 1 104 ? -7.610 1.614 16.993 1.00 95.81 104 GLU A O 1
ATOM 870 N N . GLU A 1 105 ? -7.425 0.831 19.076 1.00 95.50 105 GLU A N 1
ATOM 871 C CA . GLU A 1 105 ? -6.017 0.453 18.916 1.00 95.50 105 GLU A CA 1
ATOM 872 C C . GLU A 1 105 ? -5.822 -0.620 17.832 1.00 95.50 105 GLU A C 1
ATOM 874 O O . GLU A 1 105 ? -4.901 -0.510 17.018 1.00 95.50 105 GLU A O 1
ATOM 879 N N . VAL A 1 106 ? -6.682 -1.645 17.785 1.00 93.44 106 VAL A N 1
ATOM 880 C CA . VAL A 1 106 ? -6.655 -2.682 16.7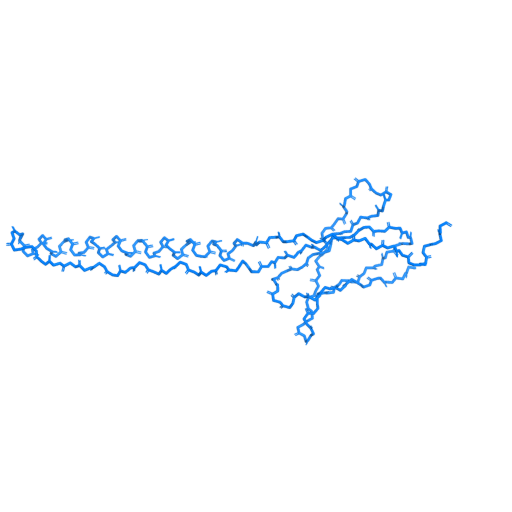37 1.00 93.44 106 VAL A CA 1
ATOM 881 C C . VAL A 1 106 ? -6.930 -2.075 15.361 1.00 93.44 106 VAL A C 1
ATOM 883 O O . VAL A 1 106 ? -6.215 -2.387 14.405 1.00 93.44 106 VAL A O 1
ATOM 886 N N . LYS A 1 107 ? -7.901 -1.162 15.247 1.00 92.31 107 LYS A N 1
ATOM 887 C CA . LYS A 1 107 ? -8.194 -0.454 13.990 1.00 92.31 107 LYS A CA 1
ATOM 888 C C . LYS A 1 107 ? -6.991 0.339 13.491 1.00 92.31 107 LYS A C 1
ATOM 890 O O . LYS A 1 107 ? -6.622 0.209 12.324 1.00 92.31 107 LYS A O 1
ATOM 895 N N . GLU A 1 108 ? -6.334 1.099 14.364 1.00 92.50 108 GLU A N 1
ATOM 896 C CA . GLU A 1 108 ? -5.134 1.859 14.003 1.00 92.50 108 GLU A CA 1
ATOM 897 C C . GLU A 1 108 ? -3.960 0.938 13.629 1.00 92.50 108 GLU A C 1
ATOM 899 O O . GLU A 1 108 ? -3.252 1.202 12.652 1.00 92.50 108 GLU A O 1
ATOM 904 N N . ARG A 1 109 ? -3.775 -0.195 14.327 1.00 87.19 109 ARG A N 1
ATOM 905 C CA . ARG A 1 109 ? -2.775 -1.210 13.944 1.00 87.19 109 ARG A CA 1
ATOM 906 C C . ARG A 1 109 ? -3.055 -1.799 12.563 1.00 87.19 109 ARG A C 1
ATOM 908 O O . ARG A 1 109 ?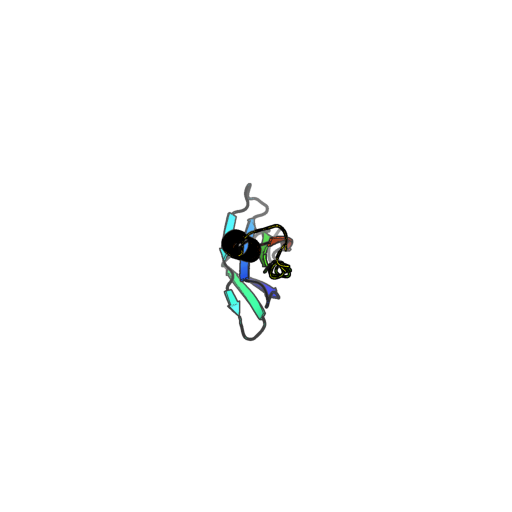 -2.130 -1.902 11.756 1.00 87.19 109 ARG A O 1
ATOM 915 N N . ASN A 1 110 ? -4.302 -2.175 12.287 1.00 85.00 110 ASN A N 1
ATOM 916 C CA . ASN A 1 110 ? -4.707 -2.745 11.004 1.00 85.00 110 ASN A CA 1
ATOM 917 C C . ASN A 1 110 ? -4.518 -1.738 9.870 1.00 85.00 110 ASN A C 1
ATOM 919 O O . ASN A 1 110 ? -3.879 -2.062 8.873 1.00 85.00 110 ASN A O 1
ATOM 923 N N . LYS A 1 111 ? -4.955 -0.491 10.063 1.00 84.75 111 LYS A N 1
ATOM 924 C CA . LYS A 1 111 ? -4.743 0.59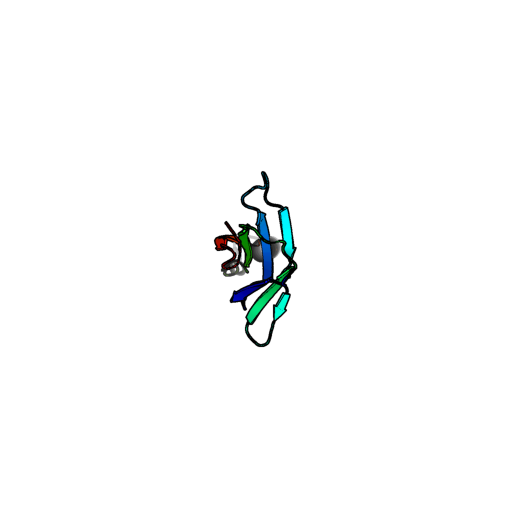9 9.106 1.00 84.75 111 LYS A CA 1
ATOM 925 C C . LYS A 1 111 ? -3.260 0.825 8.820 1.00 84.75 111 LYS A C 1
ATOM 927 O O . LYS A 1 111 ? -2.851 0.864 7.663 1.00 84.75 111 LYS A O 1
ATOM 932 N N . LYS A 1 112 ? -2.428 0.897 9.862 1.00 83.12 112 LYS A N 1
ATOM 933 C CA . LYS A 1 112 ? -0.977 1.033 9.697 1.00 83.12 112 LYS A CA 1
ATOM 934 C C . LYS A 1 112 ? -0.391 -0.128 8.890 1.00 83.12 112 LYS A C 1
ATOM 936 O O . LYS A 1 112 ? 0.434 0.104 8.017 1.00 83.12 112 LYS A O 1
ATOM 941 N N . ARG A 1 113 ? -0.824 -1.366 9.141 1.00 75.81 113 ARG A N 1
ATOM 942 C CA . ARG A 1 113 ? -0.366 -2.557 8.403 1.00 75.81 113 ARG A CA 1
ATOM 943 C C . ARG A 1 113 ? -0.863 -2.605 6.955 1.00 75.81 113 ARG A C 1
ATOM 945 O O . ARG A 1 113 ? -0.142 -3.083 6.084 1.00 75.81 113 ARG A O 1
ATOM 952 N N . GLU A 1 114 ? -2.054 -2.084 6.668 1.00 70.75 114 GLU A N 1
ATOM 953 C CA . GLU A 1 114 ? -2.547 -1.894 5.293 1.00 70.75 114 GLU A CA 1
ATOM 954 C C . GLU A 1 114 ? -1.748 -0.830 4.520 1.00 70.75 114 GLU A C 1
ATOM 956 O O . GLU A 1 114 ? -1.586 -0.907 3.288 1.00 70.75 114 GLU A O 1
ATOM 961 N N . GLU A 1 115 ? -1.269 0.179 5.246 1.00 69.94 115 GLU A N 1
ATOM 962 C CA . GLU A 1 115 ? -0.395 1.241 4.755 1.00 69.94 115 GLU A CA 1
ATOM 963 C C . GLU A 1 115 ? 1.081 0.815 4.690 1.00 69.94 115 GLU A C 1
ATOM 965 O O . GLU A 1 115 ? 1.839 1.398 3.911 1.00 69.94 115 GLU A O 1
ATOM 970 N N . GLU A 1 116 ? 1.491 -0.227 5.425 1.00 67.00 116 GLU A N 1
ATOM 971 C CA . GLU A 1 116 ? 2.804 -0.870 5.313 1.00 67.00 116 GLU A CA 1
ATOM 972 C C . GLU A 1 116 ? 2.916 -1.581 3.958 1.00 67.00 116 GLU A C 1
ATOM 974 O O . GLU A 1 116 ? 2.651 -2.767 3.763 1.00 67.00 116 GLU A O 1
ATOM 979 N N . LEU A 1 117 ? 3.305 -0.784 2.970 1.00 59.75 117 LEU A N 1
ATOM 980 C CA . LEU A 1 117 ? 3.660 -1.214 1.635 1.00 59.75 117 LEU A CA 1
ATOM 981 C C . LEU A 1 117 ? 4.860 -2.163 1.707 1.00 59.75 117 LEU A C 1
ATOM 983 O O . LEU A 1 117 ? 5.976 -1.742 2.013 1.00 59.75 117 LEU A O 1
ATOM 987 N N . THR A 1 118 ? 4.656 -3.435 1.373 1.00 58.88 118 THR A N 1
ATOM 988 C CA . THR A 1 118 ? 5.772 -4.360 1.195 1.00 58.88 118 THR A CA 1
ATOM 989 C C . THR A 1 118 ? 6.409 -4.098 -0.161 1.00 58.88 118 THR A C 1
ATOM 991 O O . THR A 1 118 ? 5.747 -4.065 -1.207 1.00 58.88 118 THR A O 1
ATOM 994 N N . PHE A 1 119 ? 7.713 -3.854 -0.124 1.00 57.16 119 PHE A N 1
ATOM 995 C CA . PHE A 1 119 ? 8.495 -3.594 -1.311 1.00 57.16 119 PHE A CA 1
ATOM 996 C C . PHE A 1 119 ? 9.207 -4.870 -1.750 1.00 57.16 119 PHE A C 1
ATOM 998 O O . PHE A 1 119 ? 10.060 -5.378 -1.026 1.00 57.16 119 PHE A O 1
ATOM 1005 N N . THR A 1 120 ? 8.860 -5.375 -2.932 1.00 61.00 120 THR A N 1
ATOM 1006 C CA . THR A 1 120 ? 9.552 -6.522 -3.523 1.00 61.00 120 THR A CA 1
ATOM 1007 C C . THR A 1 120 ? 10.433 -6.037 -4.663 1.00 61.00 120 THR A C 1
ATOM 1009 O O . THR A 1 120 ? 9.954 -5.445 -5.633 1.00 61.00 120 THR A O 1
ATOM 1012 N N . GLU A 1 121 ? 11.731 -6.294 -4.530 1.00 61.97 121 GLU A N 1
ATOM 1013 C CA . GLU A 1 121 ? 12.744 -6.017 -5.541 1.00 61.97 121 GLU A CA 1
ATOM 1014 C C . GLU A 1 121 ? 12.959 -7.244 -6.427 1.00 61.97 121 GLU A C 1
ATOM 1016 O O . GLU A 1 121 ? 13.280 -8.321 -5.925 1.00 61.97 121 GLU A O 1
ATOM 1021 N N . VAL A 1 122 ? 12.837 -7.078 -7.747 1.00 61.91 122 VAL A N 1
ATOM 1022 C CA . VAL A 1 122 ? 13.174 -8.134 -8.713 1.00 61.91 122 VAL A CA 1
ATOM 1023 C C . VAL A 1 122 ? 14.238 -7.625 -9.682 1.00 61.91 122 VAL A C 1
ATOM 1025 O O . VAL A 1 122 ? 14.065 -6.577 -10.308 1.00 61.91 122 VAL A O 1
ATOM 1028 N N . TRP A 1 123 ? 15.346 -8.363 -9.775 1.00 59.00 123 TRP A N 1
ATOM 1029 C CA . TRP A 1 123 ? 16.529 -8.013 -10.563 1.00 59.00 123 TRP A CA 1
ATOM 1030 C C . TRP A 1 123 ? 16.465 -8.625 -11.960 1.00 59.00 123 TRP A C 1
ATOM 1032 O O . TRP A 1 123 ? 16.322 -9.840 -12.087 1.00 59.00 123 TRP A O 1
ATOM 1042 N N . TYR A 1 124 ? 16.639 -7.798 -12.992 1.00 64.56 124 TYR A N 1
ATOM 1043 C CA . TYR A 1 124 ? 16.729 -8.253 -14.375 1.00 64.56 124 TYR A CA 1
ATOM 1044 C C . TYR A 1 124 ? 17.910 -7.595 -15.103 1.00 64.56 124 TYR A C 1
ATOM 1046 O O . TYR A 1 124 ? 18.296 -6.452 -14.849 1.00 64.56 124 TYR A O 1
ATOM 1054 N N . THR A 1 125 ? 18.490 -8.322 -16.050 1.00 57.75 125 THR A N 1
ATOM 1055 C CA . THR A 1 125 ? 19.576 -7.832 -16.906 1.00 57.75 125 THR A CA 1
ATOM 1056 C C . THR A 1 125 ? 19.053 -7.770 -18.332 1.00 57.75 125 THR A C 1
ATOM 1058 O O . THR A 1 125 ? 18.648 -8.795 -18.875 1.00 57.75 125 THR A O 1
ATOM 1061 N N . PHE A 1 126 ? 19.037 -6.582 -18.937 1.00 61.75 126 PHE A N 1
ATOM 1062 C CA . PHE A 1 126 ? 18.748 -6.421 -20.360 1.00 61.75 126 PHE A CA 1
ATOM 1063 C C . PHE A 1 126 ? 20.050 -6.116 -21.096 1.00 61.75 126 PHE A C 1
ATOM 1065 O O . PHE A 1 126 ? 20.838 -5.265 -20.686 1.00 61.75 126 PHE A O 1
ATOM 1072 N N . VAL A 1 127 ? 20.283 -6.821 -22.193 1.00 57.94 127 VAL A N 1
ATOM 1073 C CA . VAL A 1 127 ? 21.331 -6.474 -23.149 1.00 57.94 127 VAL A CA 1
ATOM 1074 C C . VAL A 1 127 ? 20.597 -6.058 -24.408 1.00 57.94 127 VAL A C 1
ATOM 1076 O O . VAL A 1 127 ? 19.808 -6.846 -24.925 1.00 57.94 127 VAL A O 1
ATOM 1079 N N . ASP A 1 128 ? 20.818 -4.824 -24.859 1.00 58.66 128 ASP A N 1
ATOM 1080 C CA . ASP A 1 128 ? 20.270 -4.361 -26.129 1.00 58.66 128 ASP A CA 1
ATOM 1081 C C . ASP A 1 128 ? 20.795 -5.281 -27.249 1.00 58.66 128 ASP A C 1
ATOM 1083 O O . ASP A 1 128 ? 22.012 -5.346 -27.454 1.00 58.66 128 ASP A O 1
ATOM 1087 N N . PRO A 1 129 ? 19.916 -6.021 -27.953 1.00 55.06 129 PRO A N 1
ATOM 1088 C CA . PRO A 1 129 ? 20.333 -6.954 -28.995 1.00 55.06 129 PRO A CA 1
ATOM 1089 C C . PRO A 1 129 ? 20.953 -6.252 -30.213 1.00 55.06 129 PRO A C 1
ATOM 1091 O O . PRO A 1 129 ? 21.556 -6.925 -31.047 1.00 55.06 129 PRO A O 1
ATOM 1094 N N . TYR A 1 130 ? 20.821 -4.926 -30.316 1.00 54.38 130 TYR A N 1
ATOM 1095 C CA . TYR A 1 130 ? 21.385 -4.102 -31.381 1.00 54.38 130 TYR A CA 1
ATOM 1096 C C . TYR A 1 130 ? 22.556 -3.229 -30.919 1.00 54.38 130 TYR A C 1
ATOM 1098 O O . TYR A 1 130 ? 23.064 -2.434 -31.712 1.00 54.38 130 TYR A O 1
ATOM 1106 N N .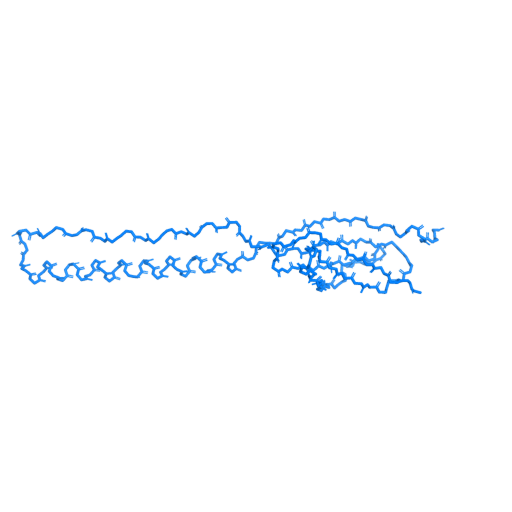 ALA A 1 131 ? 23.022 -3.378 -29.673 1.00 52.41 131 ALA A N 1
ATOM 1107 C CA . ALA A 1 131 ? 24.247 -2.721 -29.242 1.00 52.41 131 ALA A CA 1
ATOM 1108 C C . ALA A 1 131 ? 25.418 -3.226 -30.100 1.00 52.41 131 ALA A C 1
ATOM 1110 O O . ALA A 1 131 ? 25.826 -4.382 -29.995 1.00 52.41 131 ALA A O 1
ATOM 1111 N N . ASN A 1 132 ? 25.964 -2.354 -30.953 1.00 48.72 132 ASN A N 1
ATOM 1112 C CA . ASN A 1 132 ? 27.252 -2.600 -31.592 1.00 48.72 132 ASN A CA 1
ATOM 1113 C C . ASN A 1 132 ? 28.320 -2.632 -30.488 1.00 48.72 132 ASN A C 1
ATOM 1115 O O . ASN A 1 132 ? 28.624 -1.595 -29.894 1.00 48.72 132 ASN A O 1
ATOM 1119 N N . ILE A 1 133 ? 28.825 -3.831 -30.193 1.00 51.62 133 ILE A N 1
ATOM 1120 C CA . ILE A 1 133 ? 29.959 -4.080 -29.290 1.00 51.62 133 ILE A CA 1
ATOM 1121 C C . ILE A 1 133 ? 31.264 -3.836 -30.046 1.00 51.62 133 ILE A C 1
ATOM 1123 O O . ILE A 1 133 ? 31.365 -4.321 -31.197 1.00 51.62 133 ILE A O 1
#

Secondary structure (DSSP, 8-state):
-EEEEEEEE-TT-SEEEEEEEETT-SS-EEEEEPEEPTTT-EEEEEEEEPSSEEEEEEEEEEPP-PPPPPPPPPPP-PPPTTS-HHHHHHHHHHHHHHHHHHHHHHHHHHHHHHH--EEEEEEEEEE-TT---

Organism: NCBI:txid392033

pLDDT: mean 80.42, std 12.91, range [48.72, 96.44]

Radius of gyration: 27.06 Å; chains: 1; bounding box: 56×18×79 Å